Protein AF-A0A2P5CT65-F1 (afdb_monomer_lite)

pLDDT: mean 80.66, std 20.42, range [35.75, 97.56]

InterPro domains:
  IPR002937 Amine oxidase [PF01593] (11-60)
  IPR017046 Prenylcysteine oxidase 1 [PTHR15944] (15-63)

Organism: Trema orientale (NCBI:txid63057)

Structure (mmCIF, N/CA/C/O backbone):
data_AF-A0A2P5CT65-F1
#
_entry.id   AF-A0A2P5CT65-F1
#
loop_
_atom_site.group_PDB
_atom_site.id
_atom_site.type_symbol
_atom_site.label_atom_id
_atom_site.label_alt_id
_atom_site.label_comp_id
_atom_site.label_asym_id
_atom_site.label_entity_id
_atom_site.label_seq_id
_atom_site.pdbx_PDB_ins_code
_atom_site.Cartn_x
_atom_site.Cartn_y
_atom_site.Cartn_z
_atom_site.occupancy
_atom_site.B_iso_or_equiv
_atom_site.auth_seq_id
_atom_site.auth_comp_id
_atom_site.auth_asym_id
_atom_site.auth_atom_id
_atom_site.pdbx_PDB_model_num
ATOM 1 N N . MET A 1 1 ? 13.310 12.467 -58.982 1.00 36.66 1 MET A N 1
ATOM 2 C CA . MET A 1 1 ? 13.699 11.575 -57.872 1.00 36.66 1 MET A CA 1
ATOM 3 C C . MET A 1 1 ? 13.258 12.239 -56.571 1.00 36.66 1 MET A C 1
ATOM 5 O O . MET A 1 1 ? 13.915 13.161 -56.114 1.00 36.66 1 MET A O 1
ATOM 9 N N . LYS A 1 2 ? 12.063 11.906 -56.068 1.00 35.75 2 LYS A N 1
ATOM 10 C CA . LYS A 1 2 ? 11.526 12.461 -54.818 1.00 35.75 2 LYS A CA 1
ATOM 11 C C . LYS A 1 2 ? 11.692 11.389 -53.745 1.00 35.75 2 LYS A C 1
ATOM 13 O O . LYS A 1 2 ? 10.955 10.410 -53.752 1.00 35.75 2 LYS A O 1
ATOM 18 N N . HIS A 1 3 ? 12.689 11.548 -52.879 1.00 36.66 3 HIS A N 1
ATOM 19 C CA . HIS A 1 3 ? 12.769 10.779 -51.642 1.00 36.66 3 HIS A CA 1
ATOM 20 C C . HIS A 1 3 ? 11.732 11.349 -50.676 1.00 36.66 3 HIS A C 1
ATOM 22 O O . HIS A 1 3 ? 11.990 12.308 -49.955 1.00 36.66 3 HIS A O 1
ATOM 28 N N . THR A 1 4 ? 10.527 10.791 -50.711 1.00 36.25 4 THR A N 1
ATOM 29 C CA . THR A 1 4 ? 9.556 10.960 -49.635 1.00 36.25 4 THR A CA 1
ATOM 30 C C . THR A 1 4 ? 9.732 9.767 -48.715 1.00 36.25 4 THR A C 1
ATOM 32 O O . THR A 1 4 ? 9.206 8.690 -48.981 1.00 36.25 4 THR A O 1
ATOM 35 N N . THR A 1 5 ? 10.526 9.936 -47.661 1.00 40.91 5 THR A N 1
ATOM 36 C CA . THR A 1 5 ? 10.610 8.955 -46.581 1.00 40.91 5 THR A CA 1
ATOM 37 C C . THR A 1 5 ? 9.260 8.961 -45.872 1.00 40.91 5 THR A C 1
ATOM 39 O O . THR A 1 5 ? 8.938 9.893 -45.136 1.00 40.91 5 THR A O 1
ATOM 42 N N . GLN A 1 6 ? 8.424 7.963 -46.162 1.00 40.06 6 GLN A N 1
ATOM 43 C CA . GLN A 1 6 ? 7.239 7.693 -45.363 1.00 40.06 6 GLN A CA 1
ATOM 44 C C . GLN A 1 6 ? 7.733 7.250 -43.988 1.00 40.06 6 GLN A C 1
ATOM 46 O O . GLN A 1 6 ? 8.318 6.181 -43.842 1.00 40.06 6 GLN A O 1
ATOM 51 N N . LEU A 1 7 ? 7.540 8.103 -42.985 1.00 45.78 7 LEU A N 1
ATOM 52 C CA . LEU A 1 7 ? 7.514 7.656 -41.603 1.00 45.78 7 LEU A CA 1
ATOM 53 C C . LEU A 1 7 ? 6.340 6.680 -41.504 1.00 45.78 7 LEU A C 1
ATOM 55 O O . LEU A 1 7 ? 5.182 7.105 -41.490 1.00 45.78 7 LEU A O 1
ATOM 59 N N . GLU A 1 8 ? 6.638 5.381 -41.509 1.00 44.88 8 GLU A N 1
ATOM 60 C CA . GLU A 1 8 ? 5.692 4.341 -41.127 1.00 44.88 8 GLU A CA 1
ATOM 61 C C . GLU A 1 8 ? 5.205 4.672 -39.716 1.00 44.88 8 GLU A C 1
ATOM 63 O O . GLU A 1 8 ? 5.878 4.447 -38.711 1.00 44.88 8 GLU A O 1
ATOM 68 N N . LYS A 1 9 ? 4.020 5.283 -39.643 1.00 41.06 9 LYS A N 1
ATOM 69 C CA . LYS A 1 9 ? 3.224 5.312 -38.425 1.00 41.06 9 LYS A CA 1
ATOM 70 C C . LYS A 1 9 ? 3.046 3.859 -38.013 1.00 41.06 9 LYS A C 1
ATOM 72 O O . LYS A 1 9 ? 2.309 3.130 -38.672 1.00 41.06 9 LYS A O 1
ATOM 77 N N . TYR A 1 10 ? 3.725 3.450 -36.946 1.00 44.84 10 TYR A N 1
ATOM 78 C CA . TYR A 1 10 ? 3.457 2.194 -36.265 1.00 44.84 10 TYR A CA 1
ATOM 79 C C . TYR A 1 10 ? 1.950 2.119 -36.003 1.00 44.84 10 TYR A C 1
ATOM 81 O O . TYR A 1 10 ? 1.421 2.826 -35.144 1.00 44.84 10 TYR A O 1
ATOM 89 N N . ASN A 1 11 ? 1.250 1.301 -36.793 1.00 48.00 11 ASN A N 1
ATOM 90 C CA . ASN A 1 11 ? -0.125 0.901 -36.540 1.00 48.00 11 ASN A CA 1
ATOM 91 C C . ASN A 1 11 ? -0.103 0.035 -35.283 1.00 48.00 11 ASN A C 1
ATOM 93 O O . ASN A 1 11 ? -0.098 -1.195 -35.347 1.00 48.00 11 ASN A O 1
ATOM 97 N N . LEU A 1 12 ? -0.040 0.685 -34.125 1.00 57.50 12 LEU A N 1
ATOM 98 C CA . LEU A 1 12 ? -0.313 0.047 -32.856 1.00 57.50 12 LEU A CA 1
ATOM 99 C C . LEU A 1 12 ? -1.808 -0.255 -32.861 1.00 57.50 12 LEU A C 1
ATOM 101 O O . LEU A 1 12 ? -2.636 0.553 -32.447 1.00 57.50 12 LEU A O 1
ATOM 105 N N . ASN A 1 13 ? -2.149 -1.432 -33.382 1.00 55.09 13 ASN A N 1
ATOM 106 C CA . ASN A 1 13 ? -3.361 -2.125 -32.993 1.00 55.09 13 ASN A CA 1
ATOM 107 C C . ASN A 1 13 ? -3.247 -2.335 -31.484 1.00 55.09 13 ASN A C 1
ATOM 109 O O . ASN A 1 13 ? -2.731 -3.357 -31.030 1.00 55.09 13 ASN A O 1
ATOM 113 N N . TYR A 1 14 ? -3.673 -1.344 -30.701 1.00 63.44 14 TYR A N 1
ATOM 114 C CA . TYR A 1 14 ? -3.997 -1.544 -29.302 1.00 63.44 14 TYR A CA 1
ATOM 115 C C . TYR A 1 14 ? -5.147 -2.539 -29.308 1.00 63.44 14 TYR A C 1
ATOM 117 O O . TYR A 1 14 ? -6.313 -2.162 -29.426 1.00 63.44 14 TYR A O 1
ATOM 125 N N . ALA A 1 15 ? -4.798 -3.828 -29.300 1.00 65.25 15 ALA A N 1
ATOM 126 C CA . ALA A 1 15 ? -5.744 -4.904 -29.111 1.00 65.25 15 ALA A CA 1
ATOM 127 C C . ALA A 1 15 ? -6.579 -4.497 -27.905 1.00 65.25 15 ALA A C 1
ATOM 129 O O . ALA A 1 15 ? -6.030 -4.225 -26.837 1.00 65.25 15 ALA A O 1
ATOM 130 N N . TYR A 1 16 ? -7.879 -4.335 -28.127 1.00 72.56 16 TYR A N 1
ATOM 131 C CA . TYR A 1 16 ? -8.802 -3.835 -27.127 1.00 72.56 16 TYR A CA 1
ATOM 132 C C . TYR A 1 16 ? -8.839 -4.842 -25.971 1.00 72.56 16 TYR A C 1
ATOM 134 O O . TYR A 1 16 ? -9.552 -5.847 -26.006 1.00 72.56 16 TYR A O 1
ATOM 142 N N . PHE A 1 17 ? -7.959 -4.634 -24.992 1.00 80.38 17 PHE A N 1
ATOM 143 C CA . PHE A 1 17 ? -7.698 -5.584 -23.927 1.00 80.38 17 PHE A CA 1
ATOM 144 C C . PHE A 1 17 ? -8.632 -5.280 -22.766 1.00 80.38 17 PHE A C 1
ATOM 146 O O . PHE A 1 17 ? -8.567 -4.218 -22.148 1.00 80.38 17 PHE A O 1
ATOM 153 N N . HIS A 1 18 ? -9.524 -6.223 -22.482 1.00 89.88 18 HIS A N 1
ATOM 154 C CA . HIS A 1 18 ? -10.455 -6.114 -21.371 1.00 89.88 18 HIS A CA 1
ATOM 155 C C . HIS A 1 18 ? -9.891 -6.806 -20.139 1.00 89.88 18 HIS A C 1
ATOM 157 O O . HIS A 1 18 ? -9.772 -8.031 -20.106 1.00 89.88 18 HIS A O 1
ATOM 163 N N . ILE A 1 19 ? -9.622 -6.026 -19.096 1.00 89.88 19 ILE A N 1
ATOM 164 C CA . ILE A 1 19 ? -9.184 -6.545 -17.801 1.00 89.88 19 ILE A CA 1
ATOM 165 C C . ILE A 1 19 ? -10.392 -6.629 -16.871 1.00 89.88 19 ILE A C 1
ATOM 167 O O . ILE A 1 19 ? -11.076 -5.634 -16.638 1.00 89.88 19 ILE A O 1
ATOM 171 N N . ARG A 1 20 ? -10.647 -7.816 -16.312 1.00 94.50 20 ARG A N 1
ATOM 172 C CA . ARG A 1 20 ? -11.628 -8.024 -15.238 1.00 94.50 20 ARG A CA 1
ATOM 173 C C . ARG A 1 20 ? -10.897 -8.494 -13.986 1.00 94.50 20 ARG A C 1
ATOM 175 O O . ARG A 1 20 ? -10.209 -9.509 -14.030 1.00 94.50 20 ARG A O 1
ATOM 182 N N . ILE A 1 21 ? -11.054 -7.769 -12.880 1.00 92.81 21 ILE A N 1
ATOM 183 C CA . ILE A 1 21 ? -10.424 -8.087 -11.592 1.00 92.81 21 ILE A CA 1
ATOM 184 C C . ILE A 1 21 ? -11.525 -8.354 -10.570 1.00 92.81 21 ILE A C 1
ATOM 186 O O . ILE A 1 21 ? -12.384 -7.505 -10.344 1.00 92.81 21 ILE A O 1
ATOM 190 N N . PHE A 1 22 ? -11.484 -9.527 -9.9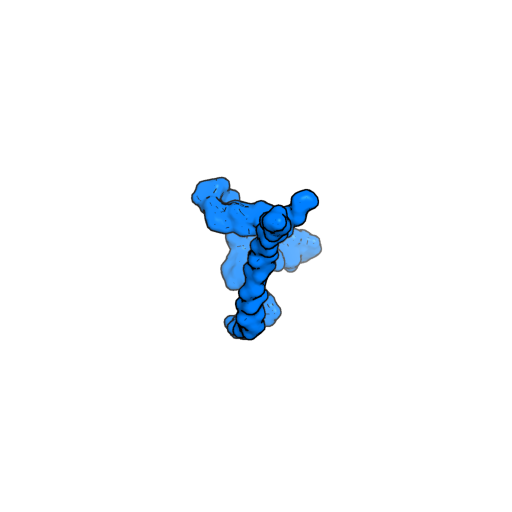39 1.00 95.62 22 PHE A N 1
ATOM 191 C CA . PHE A 1 22 ? -12.414 -9.912 -8.881 1.00 95.62 22 PHE A CA 1
ATOM 192 C C . PHE A 1 22 ? -11.713 -9.868 -7.527 1.00 95.62 22 PHE A C 1
ATOM 194 O O . PHE A 1 22 ? -10.571 -10.299 -7.374 1.00 95.62 22 PHE A O 1
ATOM 201 N N . LYS A 1 23 ? -12.413 -9.348 -6.525 1.00 93.94 23 LYS A N 1
ATOM 202 C CA . LYS A 1 23 ? -11.897 -9.105 -5.180 1.00 93.94 23 LYS A CA 1
ATOM 203 C C . LYS A 1 23 ? -12.995 -9.476 -4.184 1.00 93.94 23 LYS A C 1
ATOM 205 O O . LYS A 1 23 ? -14.156 -9.156 -4.398 1.00 93.94 23 LYS A O 1
ATOM 210 N N . ARG A 1 24 ? -12.618 -10.137 -3.083 1.00 96.56 24 ARG A N 1
ATOM 211 C CA . ARG A 1 24 ? -13.576 -10.633 -2.077 1.00 96.56 24 ARG A CA 1
ATOM 212 C C . ARG A 1 24 ? -14.287 -9.533 -1.276 1.00 96.56 24 ARG A C 1
ATOM 214 O O . ARG A 1 24 ? -15.463 -9.673 -0.985 1.00 96.56 24 ARG A O 1
ATOM 221 N N . ASN A 1 25 ? -13.572 -8.479 -0.874 1.00 93.06 25 ASN A N 1
ATOM 222 C CA . ASN A 1 25 ? -14.121 -7.420 0.000 1.00 93.06 25 ASN A CA 1
ATOM 223 C C . ASN A 1 25 ? -14.490 -6.152 -0.805 1.00 93.06 25 ASN A C 1
ATOM 225 O O . ASN A 1 25 ? -13.957 -5.939 -1.886 1.00 93.06 25 ASN A O 1
ATOM 229 N N . GLY A 1 26 ? -15.285 -5.240 -0.245 1.00 93.38 26 GLY A N 1
ATOM 230 C CA . GLY A 1 26 ? -15.696 -4.004 -0.939 1.00 93.38 26 GLY A CA 1
ATOM 231 C C . GLY A 1 26 ? -14.593 -2.968 -1.227 1.00 93.38 26 GLY A C 1
ATOM 232 O O . GLY A 1 26 ? -14.850 -2.004 -1.934 1.00 93.38 26 GLY A O 1
ATOM 233 N N . VAL A 1 27 ? -13.373 -3.146 -0.701 1.00 91.75 27 VAL A N 1
ATOM 234 C CA . VAL A 1 27 ? -12.265 -2.173 -0.819 1.00 91.75 27 VAL A CA 1
ATOM 235 C C . VAL A 1 27 ? -10.958 -2.842 -1.233 1.00 91.75 27 VAL A C 1
ATOM 237 O O . VAL A 1 27 ? -10.568 -3.833 -0.621 1.00 91.75 27 VAL A O 1
ATOM 240 N N . VAL A 1 28 ? -10.266 -2.343 -2.257 1.00 94.06 28 VAL A N 1
ATOM 241 C CA . VAL A 1 28 ? -8.956 -2.868 -2.710 1.00 94.06 28 VAL A CA 1
ATOM 242 C C . VAL A 1 28 ? -7.827 -2.590 -1.692 1.00 94.06 28 VAL A C 1
ATOM 244 O O . VAL A 1 28 ? -8.072 -1.976 -0.663 1.00 94.06 28 VAL A O 1
ATOM 247 N N . GLY A 1 29 ? -6.608 -3.099 -1.931 1.00 92.81 29 GLY A N 1
ATOM 248 C CA . GLY A 1 29 ? -5.419 -2.834 -1.088 1.00 92.81 29 GLY A CA 1
ATOM 249 C C . GLY A 1 29 ? -4.864 -4.043 -0.317 1.00 92.81 29 GLY A C 1
ATOM 250 O O . GLY A 1 29 ? -3.670 -4.126 -0.040 1.00 92.81 29 GLY A O 1
ATOM 251 N N . GLY A 1 30 ? -5.688 -5.060 -0.041 1.00 93.81 30 GLY A N 1
ATOM 252 C CA . GLY A 1 30 ? -5.223 -6.310 0.578 1.00 93.81 30 GLY A CA 1
ATOM 253 C C . GLY A 1 30 ? -4.746 -6.106 2.020 1.00 93.81 30 GLY A C 1
ATOM 254 O O . GLY 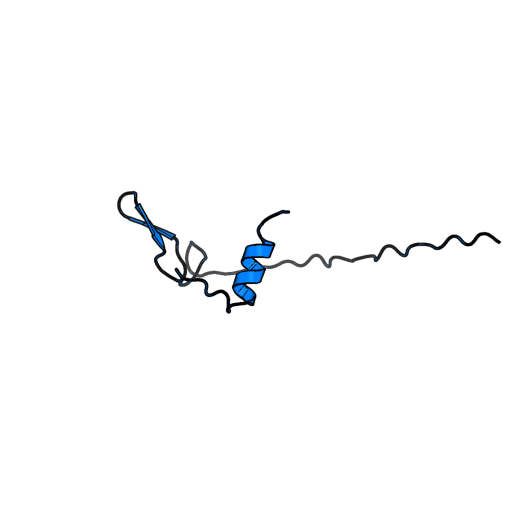A 1 30 ? -5.575 -5.891 2.896 1.00 93.81 30 GLY A O 1
ATOM 255 N N . ARG A 1 31 ? -3.430 -6.206 2.260 1.00 94.19 31 ARG A N 1
ATOM 256 C CA . ARG A 1 31 ? -2.793 -5.903 3.561 1.00 94.19 31 ARG A CA 1
ATOM 257 C C . ARG A 1 31 ? -2.378 -4.430 3.701 1.00 94.19 31 ARG A C 1
ATOM 259 O O . ARG A 1 31 ? -1.775 -4.074 4.704 1.00 94.19 31 ARG A O 1
ATOM 266 N N . MET A 1 32 ? -2.669 -3.604 2.696 1.00 94.56 32 MET A N 1
ATOM 267 C CA . MET A 1 32 ? -2.490 -2.154 2.727 1.00 94.56 32 MET A CA 1
ATOM 268 C C . MET A 1 32 ? -3.854 -1.495 2.891 1.00 94.56 32 MET A C 1
ATOM 270 O O . MET A 1 32 ? -4.789 -1.831 2.158 1.00 94.56 32 MET A O 1
ATOM 274 N N . ALA A 1 33 ? -3.966 -0.567 3.833 1.00 94.56 33 ALA A N 1
ATOM 275 C CA . ALA A 1 33 ? -5.172 0.222 4.023 1.00 94.56 33 ALA A CA 1
ATOM 276 C C . ALA A 1 33 ? -4.836 1.545 4.707 1.00 94.56 33 ALA A C 1
ATOM 278 O O . ALA A 1 33 ? -4.021 1.581 5.628 1.00 94.56 33 ALA A O 1
ATOM 279 N N . ILE A 1 34 ? -5.523 2.600 4.280 1.00 95.00 34 ILE A N 1
ATOM 280 C CA . ILE A 1 34 ? -5.628 3.852 5.021 1.00 95.00 34 ILE A CA 1
ATOM 281 C C . ILE A 1 34 ? -6.961 3.802 5.765 1.00 95.00 34 ILE A C 1
ATOM 283 O O . ILE A 1 34 ? -7.992 3.485 5.168 1.00 95.00 34 ILE A O 1
ATOM 287 N N . VAL A 1 35 ? -6.944 4.067 7.066 1.00 94.44 35 VAL A N 1
ATOM 288 C CA . VAL A 1 35 ? -8.120 3.999 7.936 1.00 94.44 35 VAL A CA 1
ATOM 289 C C . VAL A 1 35 ? -8.285 5.306 8.695 1.00 94.44 35 VAL A C 1
ATOM 291 O O . VAL A 1 35 ? -7.301 5.928 9.085 1.00 94.44 35 VAL A O 1
ATOM 294 N N . ASN A 1 36 ? -9.534 5.716 8.906 1.00 96.88 36 ASN A N 1
ATOM 295 C CA . ASN A 1 36 ? -9.854 6.805 9.818 1.00 96.88 36 ASN A CA 1
ATOM 296 C C . ASN A 1 36 ? -10.230 6.211 11.180 1.00 96.88 36 ASN A C 1
ATOM 298 O O . ASN A 1 36 ? -11.121 5.360 11.251 1.00 96.88 36 ASN A O 1
ATOM 302 N N . VAL A 1 37 ? -9.562 6.647 12.243 1.00 96.19 37 VAL A N 1
ATOM 303 C CA . VAL A 1 37 ? -9.882 6.280 13.622 1.00 96.19 37 VAL A CA 1
ATOM 304 C C . VAL A 1 37 ? -10.035 7.570 14.412 1.00 96.19 37 VAL A C 1
ATOM 306 O O . VAL A 1 37 ? -9.074 8.307 14.592 1.00 96.19 37 VAL A O 1
ATOM 309 N N . SER A 1 38 ? -11.256 7.849 14.872 1.00 96.69 38 SER A N 1
ATOM 310 C CA . SER A 1 38 ? -11.573 9.041 15.674 1.00 96.69 38 SER A CA 1
ATOM 311 C C . SER A 1 38 ? -11.231 10.383 15.007 1.00 96.69 38 SER A C 1
ATOM 313 O O . SER A 1 38 ? -10.952 11.358 15.695 1.00 96.69 38 SER A O 1
ATOM 315 N N . GLY A 1 39 ? -11.283 10.455 13.674 1.00 96.81 39 GLY A N 1
ATOM 316 C CA . GLY A 1 39 ? -10.947 11.657 12.906 1.00 96.81 39 GLY A 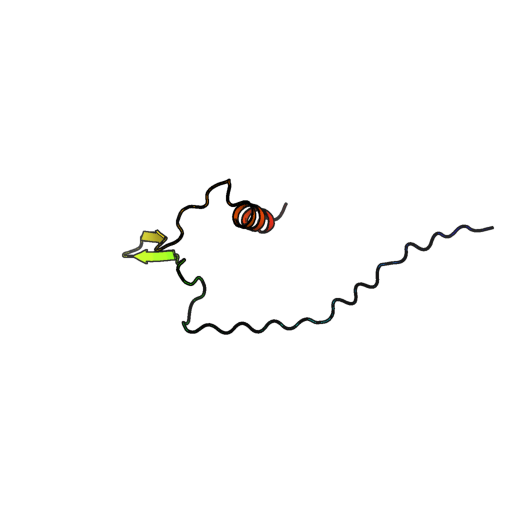CA 1
ATOM 317 C C . GLY A 1 39 ? -9.513 11.668 12.378 1.00 96.81 39 GLY A C 1
ATOM 318 O O . GLY A 1 39 ? -9.256 12.347 11.386 1.00 96.81 39 GLY A O 1
ATOM 319 N N . ASP A 1 40 ? -8.627 10.854 12.948 1.00 97.56 40 ASP A N 1
ATOM 320 C CA . ASP A 1 40 ? -7.230 10.750 12.536 1.00 97.56 40 ASP A CA 1
ATOM 321 C C . ASP A 1 40 ? -7.040 9.693 11.445 1.00 97.56 40 ASP A C 1
ATOM 323 O O . ASP A 1 40 ? -7.725 8.667 11.413 1.00 97.56 40 ASP A O 1
ATOM 327 N N . ILE A 1 41 ? -6.093 9.940 10.538 1.00 96.94 41 ILE A N 1
ATOM 328 C CA . ILE A 1 41 ? -5.803 9.067 9.396 1.00 96.94 41 ILE A CA 1
ATOM 329 C C . ILE A 1 41 ? -4.548 8.242 9.691 1.00 96.94 41 ILE A C 1
ATOM 331 O O . ILE A 1 41 ? -3.482 8.797 9.951 1.00 96.94 41 ILE A O 1
ATOM 335 N N . PHE A 1 42 ? -4.665 6.918 9.589 1.00 95.81 42 PHE A N 1
ATOM 336 C CA . PHE A 1 42 ? -3.580 5.968 9.832 1.00 95.81 42 PHE A CA 1
ATOM 337 C C . PHE A 1 42 ? -3.376 5.017 8.656 1.00 95.81 42 PHE A C 1
ATOM 339 O O . PHE A 1 42 ? -4.326 4.623 7.980 1.00 95.81 42 PHE A O 1
ATOM 346 N N . GLU A 1 43 ? -2.140 4.560 8.477 1.00 96.44 43 GLU A N 1
ATOM 347 C CA . GLU A 1 43 ? -1.826 3.415 7.626 1.00 96.44 43 GLU A CA 1
ATOM 348 C C . GLU A 1 43 ? -1.866 2.134 8.466 1.00 96.44 43 GLU A C 1
ATOM 350 O O . GLU A 1 43 ? -1.012 1.902 9.319 1.00 96.44 43 GLU A O 1
ATOM 355 N N . ALA A 1 44 ? -2.860 1.280 8.226 1.00 93.69 44 ALA A N 1
ATOM 356 C CA . ALA A 1 44 ? -3.033 0.022 8.957 1.00 93.69 44 ALA A CA 1
ATOM 357 C C . ALA A 1 44 ? -2.123 -1.113 8.440 1.00 93.69 44 ALA A C 1
ATOM 359 O O . ALA A 1 44 ? -2.141 -2.222 8.976 1.00 93.69 44 ALA A O 1
ATOM 360 N N . GLY A 1 45 ? -1.336 -0.859 7.390 1.00 93.38 45 GLY A N 1
ATOM 361 C CA . GLY A 1 45 ? -0.351 -1.794 6.861 1.00 93.38 45 GLY A CA 1
ATOM 362 C C . GLY A 1 45 ? 0.411 -1.243 5.656 1.00 93.38 45 GLY A C 1
ATOM 363 O O . GLY A 1 45 ? -0.088 -0.378 4.941 1.00 93.38 45 GLY A O 1
ATOM 364 N N . ALA A 1 46 ? 1.610 -1.798 5.431 1.00 90.19 46 ALA A N 1
ATOM 365 C CA . ALA A 1 46 ? 2.565 -1.401 4.387 1.00 90.19 46 ALA A CA 1
ATOM 366 C C . ALA A 1 46 ? 3.005 0.073 4.433 1.00 90.19 46 ALA A C 1
ATOM 368 O O . ALA A 1 46 ? 3.106 0.734 3.404 1.00 90.19 46 ALA A O 1
ATOM 369 N N . SER A 1 47 ? 3.330 0.546 5.633 1.00 90.25 47 SER A N 1
ATOM 370 C CA . SER A 1 47 ? 3.634 1.955 5.899 1.00 90.25 47 SER A CA 1
ATOM 371 C C . SER A 1 47 ? 5.027 2.436 5.483 1.00 90.25 47 SER A C 1
ATOM 373 O O . SER A 1 47 ? 5.383 3.590 5.690 1.00 90.25 47 SER A O 1
ATOM 375 N N . ILE A 1 48 ? 5.876 1.544 4.963 1.00 91.12 48 ILE A N 1
ATOM 376 C CA . ILE A 1 48 ? 7.265 1.872 4.629 1.00 91.12 48 ILE A CA 1
ATOM 377 C C . ILE A 1 48 ? 7.580 1.377 3.226 1.00 91.12 48 ILE A C 1
ATOM 379 O O . ILE A 1 48 ? 7.559 0.174 2.952 1.00 91.12 48 ILE A O 1
ATOM 383 N N . LEU A 1 49 ? 7.970 2.315 2.365 1.00 90.00 49 LEU A N 1
ATOM 384 C CA . LEU A 1 49 ? 8.618 2.030 1.096 1.00 90.00 49 LEU A CA 1
ATOM 385 C C . LEU A 1 49 ? 10.128 2.257 1.233 1.00 90.00 49 LEU A C 1
ATOM 387 O O . LEU A 1 49 ? 10.585 3.377 1.438 1.00 90.00 49 LEU A O 1
ATOM 391 N N . HIS A 1 50 ? 10.918 1.189 1.117 1.00 93.25 50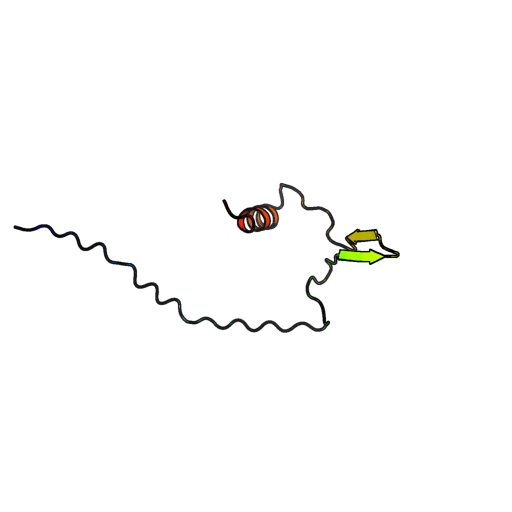 HIS A N 1
ATOM 392 C CA . HIS A 1 50 ? 12.377 1.296 1.140 1.00 93.25 50 HIS A CA 1
ATOM 393 C C . HIS A 1 50 ? 12.915 1.654 -0.263 1.00 93.25 50 HIS A C 1
ATOM 395 O O . HIS A 1 50 ? 12.509 0.996 -1.221 1.00 93.25 50 HIS A O 1
ATOM 401 N N . PRO A 1 51 ? 13.891 2.574 -0.420 1.00 92.88 51 PRO A N 1
ATOM 402 C CA . PRO A 1 51 ? 14.403 2.994 -1.738 1.00 92.88 51 PRO A CA 1
ATOM 403 C C . PRO A 1 51 ? 14.982 1.870 -2.610 1.00 92.88 51 PRO A C 1
ATOM 405 O O . PRO A 1 51 ? 15.010 1.971 -3.828 1.00 92.88 51 PRO A O 1
ATOM 408 N N . LYS A 1 52 ? 15.436 0.775 -1.987 1.00 95.75 52 LYS A N 1
ATOM 409 C CA . LYS A 1 52 ? 15.908 -0.431 -2.700 1.00 95.75 52 LYS A CA 1
ATOM 410 C C . LYS A 1 52 ? 14.785 -1.328 -3.237 1.00 95.75 52 LYS A C 1
ATOM 412 O O . LYS A 1 52 ? 15.076 -2.300 -3.926 1.00 95.75 52 LYS A O 1
ATOM 417 N N . ASN A 1 53 ? 13.520 -1.050 -2.924 1.00 93.62 53 ASN A N 1
ATOM 418 C CA . ASN A 1 53 ? 12.397 -1.687 -3.606 1.00 93.62 53 ASN A CA 1
ATOM 419 C C . ASN A 1 53 ? 12.115 -0.926 -4.905 1.00 93.62 53 ASN A C 1
ATOM 421 O O . ASN A 1 53 ? 11.181 -0.127 -4.982 1.00 93.62 53 ASN A O 1
ATOM 425 N N . PHE A 1 54 ? 12.965 -1.161 -5.905 1.00 93.56 54 PHE A N 1
ATOM 426 C CA . PHE A 1 54 ? 12.953 -0.406 -7.155 1.00 93.56 54 PHE A CA 1
ATOM 427 C C . PHE A 1 54 ? 11.612 -0.501 -7.888 1.00 93.56 54 PHE A C 1
ATOM 429 O O . PHE A 1 54 ? 11.116 0.519 -8.342 1.00 93.56 54 PHE A O 1
ATOM 436 N N . TYR A 1 55 ? 10.953 -1.666 -7.895 1.00 93.38 55 TYR A N 1
ATOM 437 C CA . TYR A 1 55 ? 9.652 -1.828 -8.558 1.00 93.38 55 TYR A CA 1
ATOM 438 C C . TYR A 1 55 ? 8.561 -0.935 -7.970 1.00 93.38 55 TYR A C 1
ATOM 440 O O . TYR A 1 55 ? 7.803 -0.306 -8.704 1.00 93.38 55 TYR A O 1
ATOM 448 N N . ALA A 1 56 ? 8.466 -0.877 -6.641 1.00 91.56 56 ALA A N 1
ATOM 449 C CA . ALA A 1 56 ? 7.470 -0.035 -5.997 1.00 91.56 56 ALA A CA 1
ATOM 450 C C . ALA A 1 56 ? 7.851 1.452 -6.086 1.00 91.56 56 ALA A C 1
ATOM 452 O O . ALA A 1 56 ? 6.971 2.278 -6.308 1.00 91.56 56 ALA A O 1
ATOM 453 N N . LEU A 1 57 ? 9.143 1.789 -5.991 1.00 90.31 57 LEU A N 1
ATOM 454 C CA . LEU A 1 57 ? 9.624 3.161 -6.162 1.00 90.31 57 LEU A CA 1
ATOM 455 C C . LEU A 1 57 ? 9.334 3.693 -7.573 1.00 90.31 57 LEU A C 1
ATOM 457 O O . LEU A 1 57 ? 8.666 4.713 -7.715 1.00 90.31 57 LEU A O 1
ATOM 461 N N . GLU A 1 58 ? 9.762 2.981 -8.613 1.00 90.88 58 GLU A N 1
ATOM 462 C CA . GLU A 1 58 ? 9.534 3.370 -10.008 1.00 90.88 58 GLU A CA 1
ATOM 463 C C . GLU A 1 58 ? 8.046 3.482 -10.324 1.00 90.88 58 GLU A C 1
ATOM 465 O O . GLU A 1 58 ? 7.623 4.451 -10.954 1.00 90.88 58 GLU A O 1
ATOM 470 N N . TYR A 1 59 ? 7.235 2.544 -9.825 1.00 91.12 59 TYR A N 1
ATOM 471 C CA . TYR A 1 59 ? 5.788 2.628 -9.967 1.00 91.12 59 TYR A CA 1
ATOM 472 C C . TYR A 1 59 ? 5.249 3.925 -9.354 1.00 91.12 59 TYR A C 1
ATOM 474 O O . TYR A 1 59 ? 4.535 4.656 -10.035 1.00 91.12 59 TYR A O 1
ATOM 482 N N . THR A 1 60 ? 5.642 4.276 -8.123 1.00 88.38 60 THR A N 1
ATOM 483 C CA . THR A 1 60 ? 5.196 5.536 -7.501 1.00 88.38 60 THR A CA 1
ATOM 484 C C . THR A 1 60 ? 5.632 6.772 -8.281 1.00 88.38 60 THR A C 1
ATOM 486 O O . THR A 1 60 ? 4.835 7.693 -8.433 1.00 88.38 60 THR A O 1
ATOM 489 N N . THR A 1 61 ? 6.846 6.785 -8.836 1.00 87.12 61 THR A N 1
ATOM 490 C CA . THR 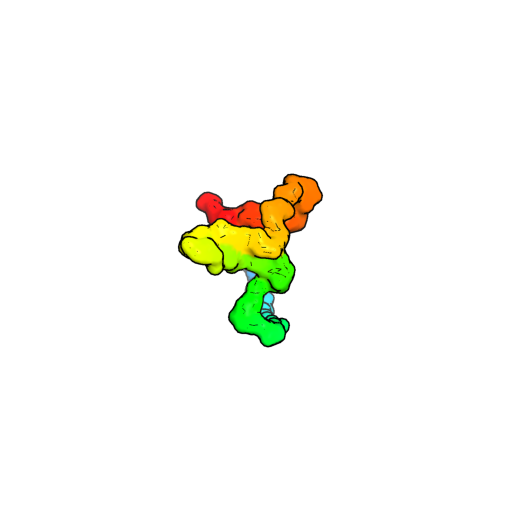A 1 61 ? 7.330 7.898 -9.663 1.00 87.12 61 THR A CA 1
ATOM 491 C C . THR A 1 61 ? 6.572 7.993 -10.986 1.00 87.12 61 THR A C 1
ATOM 493 O O . THR A 1 61 ? 6.243 9.092 -11.414 1.00 87.12 61 THR A O 1
ATOM 496 N N . SER A 1 62 ? 6.226 6.861 -11.604 1.00 87.50 62 SER A N 1
ATOM 497 C CA . SER A 1 62 ? 5.474 6.828 -12.867 1.00 87.50 62 SER A CA 1
ATOM 498 C C . SER A 1 62 ? 4.036 7.351 -12.755 1.00 87.50 62 SER A C 1
ATOM 500 O O . SER A 1 62 ? 3.436 7.714 -13.764 1.00 87.50 62 SER A O 1
ATOM 502 N N . LEU A 1 63 ? 3.478 7.393 -11.538 1.00 83.44 63 LEU A N 1
ATOM 503 C CA . LEU A 1 63 ? 2.129 7.898 -11.273 1.00 83.44 63 LEU A CA 1
ATOM 504 C C . LEU A 1 63 ? 2.065 9.426 -11.144 1.00 83.44 63 LEU A C 1
ATOM 506 O O . LEU A 1 63 ? 0.966 9.982 -11.145 1.00 83.44 63 LEU A O 1
ATOM 510 N N . VAL A 1 64 ? 3.208 10.105 -11.016 1.00 76.44 64 VAL A N 1
ATOM 511 C CA . VAL A 1 64 ? 3.267 11.567 -10.926 1.00 76.44 64 VAL A CA 1
ATOM 512 C C . VAL A 1 64 ? 3.471 12.129 -12.341 1.00 76.44 64 VAL A C 1
ATOM 514 O O . VAL A 1 64 ? 4.462 11.777 -12.981 1.00 76.44 64 VAL A O 1
ATOM 517 N N . PRO A 1 65 ? 2.550 12.959 -12.874 1.00 59.69 65 PRO A N 1
ATOM 518 C CA . PRO A 1 65 ? 2.743 13.590 -14.179 1.00 59.69 65 PRO A CA 1
ATOM 519 C C . PRO A 1 65 ? 3.947 14.558 -14.160 1.00 59.69 65 PRO A C 1
ATOM 521 O O . PRO A 1 65 ? 4.294 15.046 -13.082 1.00 59.69 65 PRO A O 1
ATOM 524 N N . PRO A 1 66 ? 4.587 14.814 -15.322 1.00 62.94 66 PRO A N 1
ATOM 525 C CA . PRO A 1 66 ? 5.754 15.695 -15.425 1.00 62.94 66 PRO A CA 1
ATOM 526 C C . PRO A 1 66 ? 5.461 17.147 -15.033 1.00 62.94 66 PRO A C 1
ATOM 528 O O . PRO A 1 66 ? 4.310 17.603 -15.235 1.00 62.94 66 PRO A O 1
#

Secondary structure (DSSP, 8-state):
-----------------------SSSS--TT-EEEEETTEEEEEE-----TT-HHHHHHHHHTS--

Foldseek 3Di:
DDPPPPPPPPPPPPPPDDDDDDDDDPDDDVQWDWDDDPNDIDTNDPPDDDVVVV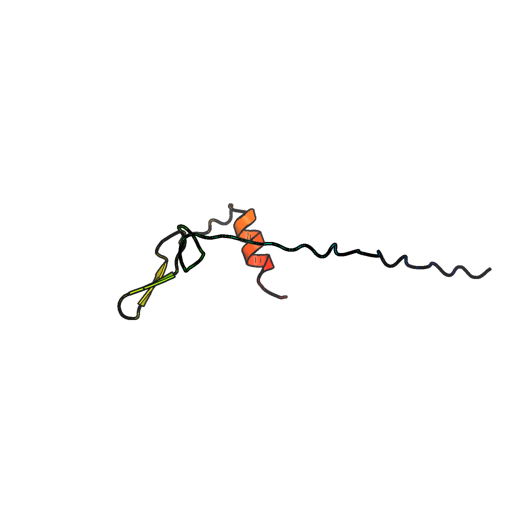VVVVVVVVPDDD

Radius of gyration: 21.91 Å; chains: 1; bounding box: 32×26×74 Å

Sequence (66 aa):
MKHTTQLEKYNLNYAYFHIRIFKRNGVVGGRMAIVNVSGDIFEAGASILHPKNFYALEYTTSLVPP